Protein AF-A0A1C6JB29-F1 (afdb_monomer_lite)

Radius of gyration: 12.78 Å; chains: 1; bounding box: 27×18×36 Å

Structure (mmCIF, N/CA/C/O backbone):
data_AF-A0A1C6JB29-F1
#
_entry.id   AF-A0A1C6JB29-F1
#
loop_
_atom_site.group_PDB
_atom_site.id
_atom_site.type_symbol
_atom_site.label_atom_id
_atom_site.label_alt_id
_atom_site.label_comp_id
_atom_site.label_asym_id
_atom_site.label_entity_id
_atom_site.label_seq_id
_atom_site.pdbx_PDB_ins_code
_atom_site.Cartn_x
_atom_site.Cartn_y
_atom_site.Cartn_z
_atom_site.occupancy
_atom_site.B_iso_or_equiv
_atom_site.auth_seq_id
_atom_site.auth_comp_id
_atom_site.auth_asym_id
_atom_site.auth_atom_id
_atom_site.pdbx_PDB_model_num
ATOM 1 N N . MET A 1 1 ? -3.475 -3.948 -20.026 1.00 60.25 1 MET A N 1
ATOM 2 C CA . MET A 1 1 ? -3.047 -5.206 -19.355 1.00 60.25 1 MET A CA 1
ATOM 3 C C . MET A 1 1 ? -4.072 -5.611 -18.289 1.00 60.25 1 MET A C 1
ATOM 5 O O . MET A 1 1 ? -4.870 -4.768 -17.914 1.00 60.25 1 MET A O 1
ATOM 9 N N . ASN A 1 2 ? -4.111 -6.872 -17.827 1.00 74.25 2 ASN A N 1
ATOM 10 C CA . ASN A 1 2 ? -5.010 -7.290 -16.721 1.00 74.25 2 ASN A CA 1
ATOM 11 C C . ASN A 1 2 ? -4.302 -7.377 -15.358 1.00 74.25 2 ASN A C 1
ATOM 13 O O . ASN A 1 2 ? -4.967 -7.454 -14.330 1.00 74.25 2 ASN A O 1
ATOM 17 N N . GLU A 1 3 ? -2.972 -7.400 -15.352 1.00 84.94 3 GLU A N 1
ATOM 18 C CA . GLU A 1 3 ? -2.133 -7.500 -14.162 1.00 84.94 3 GLU A CA 1
ATOM 19 C C . GLU A 1 3 ? -0.820 -6.750 -14.411 1.00 84.94 3 GLU A C 1
ATOM 21 O O . GLU A 1 3 ? -0.419 -6.587 -15.566 1.00 84.94 3 GLU A O 1
ATOM 26 N N . ILE A 1 4 ? -0.183 -6.297 -13.332 1.00 88.81 4 ILE A N 1
ATOM 27 C CA . ILE A 1 4 ? 1.154 -5.698 -13.326 1.00 88.81 4 ILE A CA 1
ATOM 28 C C . ILE A 1 4 ? 1.968 -6.331 -12.194 1.00 88.81 4 ILE A C 1
ATOM 30 O O . ILE A 1 4 ? 1.402 -6.762 -11.185 1.00 88.81 4 ILE A O 1
ATOM 34 N N . GLU A 1 5 ? 3.290 -6.363 -12.334 1.00 91.62 5 GLU A N 1
ATOM 35 C CA . GLU A 1 5 ? 4.191 -6.795 -11.264 1.00 91.62 5 GLU A CA 1
ATOM 36 C C . GLU A 1 5 ? 4.758 -5.572 -10.538 1.00 91.62 5 GLU A C 1
ATOM 38 O O . GLU A 1 5 ? 5.347 -4.706 -11.174 1.00 91.62 5 GLU A O 1
ATOM 43 N N . ILE A 1 6 ? 4.608 -5.504 -9.213 1.00 92.94 6 ILE A N 1
ATOM 44 C CA . ILE A 1 6 ? 5.116 -4.402 -8.380 1.00 92.94 6 ILE A CA 1
ATOM 45 C C . ILE A 1 6 ? 5.962 -4.922 -7.218 1.00 92.94 6 ILE A C 1
ATOM 47 O O . ILE A 1 6 ? 5.880 -6.084 -6.815 1.00 92.94 6 ILE A O 1
ATOM 51 N N . SER A 1 7 ? 6.763 -4.034 -6.635 1.00 94.75 7 SER A N 1
ATOM 52 C CA . SER A 1 7 ? 7.594 -4.352 -5.475 1.00 94.75 7 SER A CA 1
ATOM 53 C C . SER A 1 7 ? 6.739 -4.583 -4.234 1.00 94.75 7 SER A C 1
ATOM 55 O O . SER A 1 7 ? 5.981 -3.717 -3.801 1.00 94.75 7 SER A O 1
ATOM 57 N N . VAL A 1 8 ? 6.918 -5.747 -3.600 1.00 96.00 8 VAL A N 1
ATOM 58 C CA . VAL A 1 8 ? 6.266 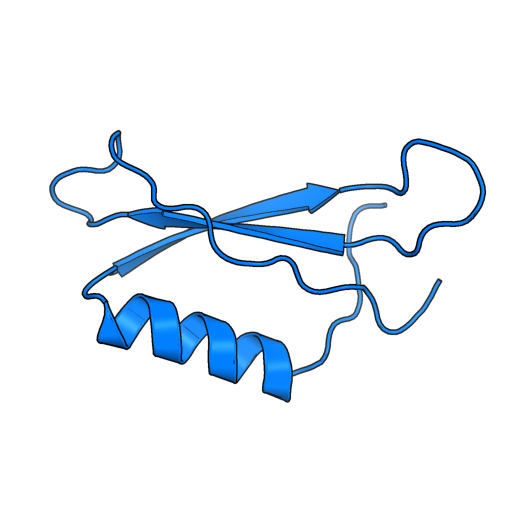-6.073 -2.319 1.00 96.00 8 VAL A CA 1
ATOM 59 C C . VAL A 1 8 ? 6.639 -5.063 -1.234 1.00 96.00 8 VAL A C 1
ATOM 61 O O . VAL A 1 8 ? 5.825 -4.773 -0.360 1.00 96.00 8 VAL A O 1
ATOM 64 N N . LYS A 1 9 ? 7.863 -4.525 -1.276 1.00 97.00 9 LYS A N 1
ATOM 65 C CA . LYS A 1 9 ? 8.325 -3.526 -0.311 1.00 97.00 9 LYS A CA 1
ATOM 66 C C . LYS A 1 9 ? 7.535 -2.227 -0.463 1.00 97.00 9 LYS A C 1
ATOM 68 O O . LYS A 1 9 ? 7.018 -1.736 0.533 1.00 97.00 9 LYS A O 1
ATOM 73 N N . ASP A 1 10 ? 7.390 -1.734 -1.687 1.00 95.69 10 ASP A N 1
ATOM 74 C CA . ASP A 1 10 ? 6.655 -0.499 -1.972 1.00 95.69 10 ASP A CA 1
ATOM 75 C C . ASP A 1 10 ? 5.159 -0.672 -1.683 1.00 95.69 10 ASP A C 1
ATOM 77 O O . ASP A 1 10 ? 4.554 0.177 -1.028 1.00 95.69 10 ASP A O 1
ATOM 81 N N . LEU A 1 11 ? 4.587 -1.830 -2.039 1.00 95.69 11 LEU A N 1
ATOM 82 C CA . LEU A 1 11 ? 3.212 -2.182 -1.680 1.00 95.69 11 LEU A CA 1
ATOM 83 C C . LEU A 1 11 ? 3.006 -2.189 -0.158 1.00 95.69 11 LEU A C 1
ATOM 85 O O . LEU A 1 11 ? 2.025 -1.639 0.339 1.00 95.69 11 LEU A O 1
ATOM 89 N N . TYR A 1 12 ? 3.929 -2.796 0.594 1.00 96.94 12 TYR A N 1
ATOM 90 C CA . TYR A 1 12 ? 3.870 -2.818 2.055 1.00 96.94 12 TYR A CA 1
ATOM 91 C C . TYR A 1 12 ? 3.989 -1.413 2.651 1.00 96.94 12 TYR A C 1
ATOM 93 O O . TYR A 1 12 ? 3.234 -1.073 3.560 1.00 96.94 12 TYR A O 1
ATOM 101 N N . GLU A 1 13 ? 4.916 -0.592 2.156 1.00 96.88 13 GLU A N 1
ATOM 102 C CA . GLU A 1 13 ? 5.099 0.778 2.636 1.00 96.88 13 GLU A CA 1
ATOM 103 C C . GLU A 1 13 ? 3.849 1.627 2.379 1.00 96.88 13 GLU A C 1
ATOM 105 O O . GLU A 1 13 ? 3.407 2.314 3.302 1.00 96.88 13 GLU A O 1
ATOM 110 N N . LYS A 1 14 ? 3.211 1.513 1.206 1.00 95.88 14 LYS A N 1
ATOM 111 C CA . LYS A 1 14 ? 1.938 2.202 0.938 1.00 95.88 14 LYS A CA 1
ATOM 112 C C . LYS A 1 14 ? 0.795 1.681 1.796 1.00 95.88 14 LYS A C 1
ATOM 114 O O . LYS A 1 14 ? 0.112 2.486 2.422 1.00 95.88 14 LYS A O 1
ATOM 119 N N . ALA A 1 15 ? 0.609 0.366 1.896 1.00 95.88 15 ALA A N 1
ATOM 120 C CA . ALA A 1 15 ? -0.447 -0.206 2.735 1.00 95.88 15 ALA A CA 1
ATOM 121 C C . ALA A 1 15 ? -0.282 0.195 4.210 1.00 95.88 15 ALA A C 1
ATOM 123 O O . ALA A 1 15 ? -1.257 0.505 4.891 1.00 95.88 15 ALA A O 1
ATOM 124 N N . LYS A 1 16 ? 0.963 0.236 4.700 1.00 96.75 16 LYS A N 1
ATOM 125 C CA . LYS A 1 16 ? 1.272 0.719 6.044 1.00 96.75 16 LYS A CA 1
ATOM 126 C C . LYS A 1 16 ? 0.925 2.199 6.206 1.00 96.75 16 LYS A C 1
ATOM 128 O O . LYS A 1 16 ? 0.344 2.535 7.227 1.00 96.75 16 LYS A O 1
ATOM 133 N N . MET A 1 17 ? 1.260 3.058 5.239 1.00 96.38 17 MET A N 1
ATOM 134 C CA . MET A 1 17 ? 0.902 4.484 5.286 1.00 96.38 17 MET A CA 1
ATOM 135 C C . MET A 1 17 ? -0.614 4.679 5.373 1.00 96.38 17 MET A C 1
ATOM 137 O O . MET A 1 17 ? -1.068 5.339 6.297 1.00 96.38 17 MET A O 1
ATOM 141 N N . MET A 1 18 ? -1.388 4.029 4.496 1.00 95.94 18 MET A N 1
ATOM 142 C CA . MET A 1 18 ? -2.857 4.095 4.522 1.00 95.94 18 MET A CA 1
ATOM 143 C C . MET A 1 18 ? -3.428 3.678 5.883 1.00 95.94 18 MET A C 1
ATOM 145 O O . MET A 1 18 ? -4.306 4.345 6.425 1.00 95.94 18 MET A O 1
ATOM 149 N N . LEU A 1 19 ? -2.893 2.601 6.465 1.00 96.12 19 LEU A N 1
ATOM 150 C CA . LEU A 1 19 ? -3.324 2.130 7.779 1.00 96.12 19 LEU A CA 1
ATOM 151 C C . LEU A 1 19 ? -2.921 3.092 8.912 1.00 96.12 19 LEU A C 1
ATOM 153 O O . LEU A 1 19 ? -3.710 3.309 9.830 1.00 96.12 19 LEU A O 1
ATOM 157 N N . ASP A 1 20 ? -1.711 3.662 8.866 1.00 96.50 20 ASP A N 1
ATOM 158 C CA . ASP A 1 20 ? -1.240 4.684 9.818 1.00 96.50 20 ASP A CA 1
ATOM 159 C C . ASP A 1 20 ? -2.086 5.977 9.727 1.00 96.50 20 ASP A C 1
ATOM 161 O O . ASP A 1 20 ? -2.312 6.622 10.751 1.00 96.50 20 ASP A O 1
ATOM 165 N N . ASP A 1 21 ? -2.609 6.321 8.543 1.00 94.31 21 ASP A N 1
ATOM 166 C CA . ASP A 1 21 ? -3.546 7.438 8.320 1.00 94.31 21 ASP A CA 1
ATOM 167 C C . ASP A 1 21 ? -4.992 7.128 8.762 1.00 94.31 21 ASP A C 1
ATOM 169 O O . ASP A 1 21 ? -5.851 8.012 8.758 1.00 94.31 21 ASP A O 1
ATOM 173 N N . GLY A 1 22 ? -5.272 5.890 9.184 1.00 95.31 22 GLY A N 1
ATOM 174 C CA . GLY A 1 22 ? -6.587 5.461 9.662 1.00 95.31 22 GLY A CA 1
ATOM 175 C C . GLY A 1 22 ? -7.552 5.008 8.565 1.00 95.31 22 GLY A C 1
ATOM 176 O O . GLY A 1 22 ? -8.742 4.873 8.841 1.00 95.31 22 GLY A O 1
ATOM 177 N N . MET A 1 23 ? -7.060 4.757 7.350 1.00 95.56 23 MET A N 1
ATOM 178 C CA . MET A 1 23 ? -7.855 4.206 6.252 1.00 95.56 23 MET A CA 1
ATOM 179 C C . MET A 1 23 ? -8.003 2.689 6.406 1.00 95.56 23 MET A C 1
ATOM 181 O O . MET A 1 23 ? -7.078 1.995 6.838 1.00 95.56 23 MET A O 1
ATOM 185 N N . ASP A 1 24 ? -9.162 2.160 6.020 1.00 95.12 24 ASP A N 1
ATOM 186 C CA . ASP A 1 24 ? -9.476 0.726 6.117 1.00 95.12 24 ASP A CA 1
ATOM 187 C C . ASP A 1 24 ? -9.901 0.103 4.778 1.00 95.12 24 ASP A C 1
ATOM 189 O O . ASP A 1 24 ? -9.900 -1.123 4.635 1.00 95.12 24 ASP A O 1
ATOM 193 N N . THR A 1 25 ? -10.197 0.942 3.785 1.00 94.56 25 THR A N 1
ATOM 194 C CA . THR A 1 25 ? -10.614 0.546 2.442 1.00 94.56 25 THR A CA 1
ATOM 195 C C . THR A 1 25 ? -9.717 1.230 1.409 1.00 94.56 25 THR A C 1
ATOM 197 O O . THR A 1 25 ? -9.341 2.385 1.579 1.00 94.56 25 THR A O 1
ATOM 200 N N . VAL A 1 26 ? -9.353 0.519 0.336 1.00 95.06 26 VAL A N 1
ATOM 201 C CA . VAL A 1 26 ? -8.559 1.065 -0.777 1.00 95.06 26 VAL A CA 1
ATOM 202 C C . VAL A 1 26 ? -9.087 0.567 -2.118 1.00 95.06 26 VAL A C 1
ATOM 204 O O . VAL A 1 26 ? -9.398 -0.617 -2.279 1.00 95.06 26 VAL A O 1
ATOM 207 N N . VAL A 1 27 ? -9.162 1.472 -3.087 1.00 94.06 27 VAL A N 1
ATOM 208 C CA . VAL A 1 27 ? -9.427 1.197 -4.496 1.00 94.06 27 VAL A CA 1
ATOM 209 C C . VAL A 1 27 ? -8.107 1.266 -5.258 1.00 94.06 27 VAL A C 1
ATOM 211 O O . VAL A 1 27 ? -7.324 2.202 -5.105 1.00 94.06 27 VAL A O 1
ATOM 214 N N . LEU A 1 28 ? -7.850 0.238 -6.066 1.00 92.69 28 LEU A N 1
A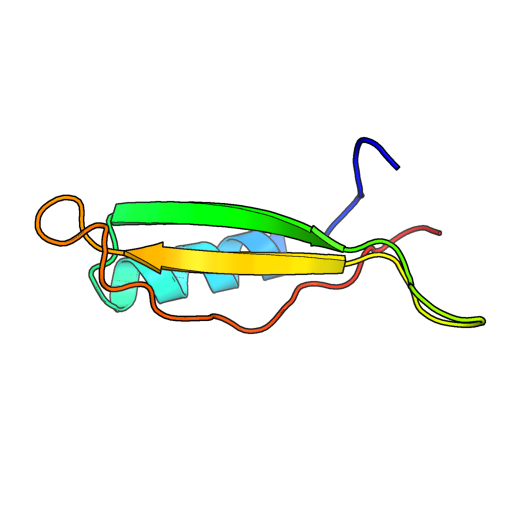TOM 215 C CA . LEU A 1 28 ? -6.658 0.135 -6.902 1.00 92.69 28 LEU A CA 1
ATOM 216 C C . LEU A 1 28 ? -7.040 0.404 -8.352 1.00 92.69 28 LEU A C 1
ATOM 218 O O . LEU A 1 28 ? -7.890 -0.303 -8.904 1.00 92.69 28 LEU A O 1
ATOM 222 N N . HIS A 1 29 ? -6.384 1.370 -8.985 1.00 90.94 29 HIS A N 1
ATOM 223 C CA . HIS A 1 29 ? -6.555 1.629 -10.410 1.00 90.94 29 HIS A CA 1
ATOM 224 C C . HIS A 1 29 ? -5.289 1.234 -11.159 1.00 90.94 29 HIS A C 1
ATOM 226 O O . HIS A 1 29 ? -4.207 1.744 -10.888 1.00 90.94 29 HIS A O 1
ATOM 232 N N . LEU A 1 30 ? -5.434 0.309 -12.106 1.00 89.44 30 LEU A N 1
ATOM 233 C CA . LEU A 1 30 ? -4.367 -0.060 -13.028 1.00 89.44 30 LEU A CA 1
ATOM 234 C C . LEU A 1 30 ? -4.354 0.946 -14.178 1.00 89.44 30 LEU A C 1
ATOM 236 O O . LEU A 1 30 ? -5.318 1.028 -14.944 1.00 89.44 30 LEU A O 1
ATOM 240 N N . CYS A 1 31 ? -3.267 1.696 -14.293 1.00 86.00 31 CYS A N 1
ATOM 241 C CA . CYS A 1 31 ? -3.038 2.636 -15.376 1.00 86.00 31 CYS A CA 1
ATOM 242 C C . CYS A 1 31 ? -2.099 1.996 -16.404 1.00 86.00 31 CYS A C 1
ATOM 244 O O . CYS A 1 31 ? -0.945 1.676 -16.118 1.00 86.00 31 CYS A O 1
ATOM 246 N N . ASP A 1 32 ? -2.612 1.806 -17.621 1.00 76.50 32 ASP A N 1
ATOM 247 C CA . ASP A 1 32 ? -1.774 1.538 -18.789 1.00 76.50 32 ASP A CA 1
ATOM 248 C C . ASP A 1 32 ? -1.019 2.826 -19.149 1.00 76.50 32 ASP A C 1
ATOM 250 O O . ASP A 1 32 ? -1.579 3.926 -19.055 1.00 76.50 32 ASP A O 1
ATOM 254 N N . ALA A 1 33 ? 0.226 2.684 -19.607 1.00 70.44 33 ALA A N 1
ATOM 255 C CA . ALA A 1 33 ? 1.037 3.784 -20.109 1.00 70.44 33 ALA A CA 1
ATOM 256 C C . ALA A 1 33 ? 0.334 4.465 -21.291 1.00 70.44 33 ALA A C 1
ATOM 258 O O . ALA A 1 33 ? 0.400 4.038 -22.446 1.00 70.44 33 ALA A O 1
ATOM 259 N N . SER A 1 34 ? -0.435 5.506 -20.988 1.00 56.78 34 SER A N 1
ATOM 260 C CA . SER A 1 34 ? -1.248 6.214 -21.969 1.00 56.78 34 SER A CA 1
ATOM 261 C C . SER A 1 34 ? -0.377 7.233 -22.697 1.00 56.78 34 SER A C 1
ATOM 263 O O . SER A 1 34 ? -0.453 8.432 -22.443 1.00 56.78 34 SER A O 1
ATOM 265 N N . GLY A 1 35 ? 0.467 6.738 -23.601 1.00 55.78 35 GLY A N 1
ATOM 266 C CA . GLY A 1 35 ? 1.403 7.532 -24.398 1.00 55.78 35 GLY A CA 1
ATOM 267 C C . GLY A 1 35 ? 2.811 6.953 -24.322 1.00 55.78 35 GLY A C 1
ATOM 268 O O . GLY A 1 35 ? 3.242 6.540 -23.256 1.00 55.78 35 GLY A O 1
ATOM 269 N N . GLU A 1 36 ? 3.475 6.882 -25.474 1.00 57.25 36 GLU A N 1
ATOM 270 C CA . GLU A 1 36 ? 4.788 6.260 -25.692 1.00 57.25 36 GLU A CA 1
ATOM 271 C C . GLU A 1 36 ? 5.788 6.545 -24.541 1.00 57.25 36 GLU A C 1
ATOM 273 O O . GLU A 1 36 ? 5.976 7.707 -24.182 1.00 57.25 36 GLU A O 1
ATOM 278 N N . ASP A 1 37 ? 6.417 5.484 -24.006 1.00 60.75 37 ASP A N 1
ATOM 279 C CA . ASP A 1 37 ? 7.570 5.470 -23.071 1.00 60.75 37 ASP A CA 1
ATOM 280 C C . ASP A 1 37 ? 7.339 5.528 -21.533 1.00 60.75 37 ASP A C 1
ATOM 282 O O . ASP A 1 37 ? 8.250 5.905 -20.796 1.00 60.75 37 ASP A O 1
ATOM 286 N N . GLY A 1 38 ? 6.182 5.113 -20.998 1.00 66.50 38 GLY A N 1
ATOM 287 C CA . GLY A 1 38 ? 6.003 4.923 -19.540 1.00 66.50 38 GLY A CA 1
ATOM 288 C C . GLY A 1 38 ? 5.837 3.451 -19.124 1.00 66.50 38 GLY A C 1
ATOM 289 O O . GLY A 1 38 ? 5.213 2.703 -19.877 1.00 66.50 38 GLY A O 1
ATOM 290 N N . PRO A 1 39 ? 6.318 3.013 -17.942 1.00 76.62 39 PRO A N 1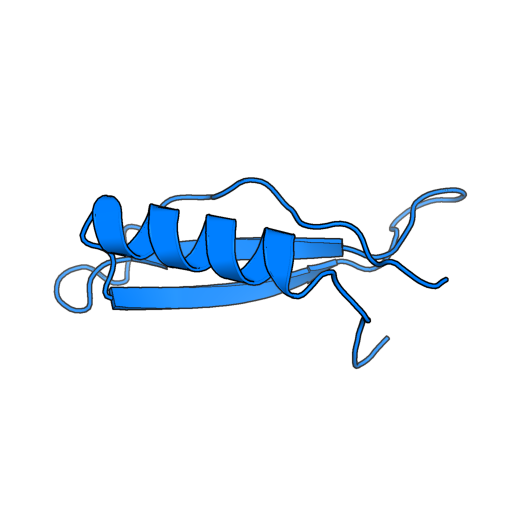
ATOM 291 C CA . PRO A 1 39 ? 5.909 1.728 -17.383 1.00 76.62 39 PRO A CA 1
ATOM 292 C C . PRO A 1 39 ? 4.432 1.781 -16.962 1.00 76.62 39 PRO A C 1
ATOM 294 O O . PRO A 1 39 ? 3.897 2.838 -16.623 1.00 76.62 39 PRO A O 1
ATOM 297 N N . ALA A 1 40 ? 3.752 0.633 -16.967 1.00 88.12 40 ALA A N 1
ATOM 298 C CA . ALA A 1 40 ? 2.430 0.530 -16.350 1.00 88.12 40 ALA A CA 1
ATOM 299 C C . ALA A 1 40 ? 2.526 0.843 -14.846 1.00 88.12 40 ALA A C 1
ATOM 301 O O . ALA A 1 40 ? 3.553 0.579 -14.221 1.00 88.12 40 ALA A O 1
ATOM 302 N N . CYS A 1 41 ? 1.464 1.367 -14.241 1.00 90.62 41 CYS A N 1
ATOM 303 C CA . CYS A 1 41 ? 1.468 1.707 -12.818 1.00 90.62 41 CYS A CA 1
ATOM 304 C C . CYS A 1 41 ? 0.134 1.383 -12.141 1.00 90.62 41 CYS A C 1
ATOM 306 O O . CYS A 1 41 ? -0.890 1.145 -12.792 1.00 90.62 41 CYS A O 1
ATOM 308 N N . VAL A 1 42 ? 0.153 1.350 -10.810 1.00 92.12 42 VAL A N 1
ATOM 309 C CA . VAL A 1 42 ? -1.050 1.274 -9.978 1.00 92.12 42 VAL A CA 1
ATOM 310 C C . VAL A 1 42 ? -1.162 2.518 -9.110 1.00 92.12 42 VAL A C 1
ATOM 312 O O . VAL A 1 42 ? -0.206 2.898 -8.431 1.00 92.12 42 VAL A O 1
ATOM 315 N N . THR A 1 43 ? -2.342 3.134 -9.115 1.00 93.31 43 THR A N 1
ATOM 316 C CA . THR A 1 43 ? -2.695 4.219 -8.196 1.00 93.31 43 THR A CA 1
ATOM 317 C C . THR A 1 43 ? -3.620 3.705 -7.095 1.00 93.31 43 THR A C 1
ATOM 319 O O . THR A 1 43 ? -4.306 2.688 -7.252 1.00 93.31 43 THR A O 1
ATOM 322 N N . PHE A 1 44 ? -3.608 4.403 -5.961 1.00 95.00 44 PHE A N 1
ATOM 323 C CA . PHE A 1 44 ? -4.286 3.998 -4.735 1.00 95.00 44 PHE A CA 1
ATOM 324 C C . PHE A 1 44 ? -5.166 5.146 -4.246 1.00 95.00 44 PHE A C 1
ATOM 326 O O . PHE A 1 44 ? -4.656 6.228 -3.955 1.00 95.00 44 PHE A O 1
ATOM 333 N N . GLU A 1 45 ? -6.460 4.890 -4.107 1.00 95.81 45 GLU A N 1
ATOM 334 C CA . GLU A 1 45 ? -7.414 5.801 -3.472 1.00 95.81 45 GLU A CA 1
ATOM 335 C C . GLU A 1 45 ? -7.944 5.114 -2.211 1.00 95.81 45 GLU A C 1
ATOM 337 O O . GLU A 1 45 ? -8.596 4.073 -2.305 1.00 95.81 45 GLU A O 1
ATOM 342 N N . ALA A 1 46 ? -7.617 5.636 -1.028 1.00 96.56 46 ALA A N 1
ATOM 343 C CA . ALA A 1 46 ? -8.017 5.025 0.239 1.00 96.56 46 ALA A CA 1
ATOM 344 C C . ALA A 1 46 ? -9.046 5.874 0.985 1.00 96.56 46 ALA A C 1
ATOM 346 O O . ALA A 1 46 ? -8.994 7.101 0.959 1.00 96.56 46 ALA A O 1
ATOM 347 N N . SER A 1 47 ? -9.969 5.208 1.666 1.00 96.06 47 SER A N 1
ATOM 348 C CA . SER A 1 47 ? -11.047 5.828 2.432 1.00 96.06 47 SER A CA 1
ATOM 349 C C . SER A 1 47 ? -11.306 5.051 3.723 1.00 96.06 47 SER A C 1
ATOM 351 O O . SER A 1 47 ? -10.797 3.941 3.939 1.00 96.06 47 SER A O 1
ATOM 353 N N . THR A 1 48 ? -12.133 5.622 4.593 1.00 94.38 48 THR A N 1
ATOM 354 C CA . THR A 1 48 ? -12.700 4.892 5.730 1.00 94.38 48 THR A CA 1
ATOM 355 C C . THR A 1 48 ? -13.979 4.170 5.300 1.00 94.38 48 THR A C 1
ATOM 357 O O . THR A 1 48 ? -14.661 4.587 4.359 1.00 94.38 48 THR A O 1
ATOM 360 N N . ALA A 1 49 ? -14.345 3.096 5.997 1.00 89.75 49 ALA A N 1
ATOM 361 C CA . ALA A 1 49 ? -15.618 2.405 5.789 1.00 89.75 49 ALA A CA 1
ATOM 362 C C . ALA A 1 49 ? -16.830 3.276 6.162 1.00 89.75 49 ALA A C 1
ATOM 364 O O . ALA A 1 49 ? -17.943 3.010 5.707 1.00 89.75 49 ALA A O 1
ATOM 365 N N . GLU A 1 50 ? -16.628 4.281 7.019 1.00 90.44 50 GLU A N 1
ATOM 366 C CA . GLU A 1 50 ? -17.670 5.219 7.446 1.00 90.44 50 GLU A CA 1
ATOM 367 C C . GLU A 1 50 ? -17.953 6.290 6.379 1.00 90.44 50 GLU A C 1
ATOM 369 O O . GLU A 1 50 ? -19.115 6.653 6.190 1.00 90.44 50 GLU A O 1
ATOM 374 N N . ASP A 1 51 ? -16.930 6.720 5.632 1.00 90.00 51 ASP A N 1
ATOM 375 C CA . ASP A 1 51 ? -17.014 7.772 4.613 1.00 90.00 51 ASP A CA 1
ATOM 376 C C . ASP A 1 51 ? -16.343 7.331 3.289 1.00 90.00 51 ASP A C 1
ATOM 378 O O . ASP A 1 51 ? -15.277 7.834 2.925 1.00 90.00 51 ASP A O 1
ATOM 382 N N . PRO A 1 52 ? -16.960 6.410 2.520 1.00 86.44 52 PRO A N 1
ATOM 383 C CA . PRO A 1 52 ? -16.372 5.879 1.286 1.00 86.44 52 PRO A CA 1
ATOM 384 C C . PRO A 1 52 ? -16.338 6.886 0.126 1.00 86.44 52 PRO A C 1
AT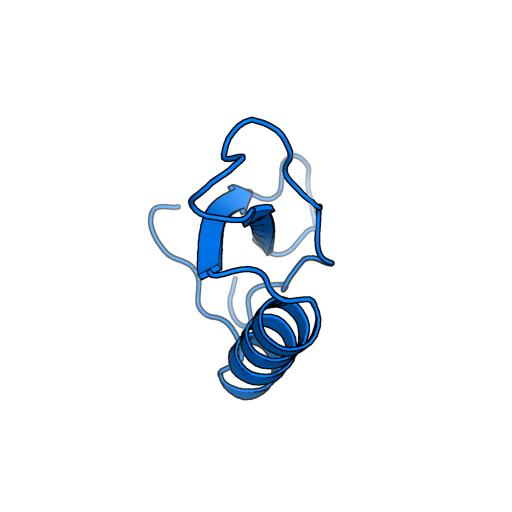OM 386 O O . PRO A 1 52 ? -15.596 6.693 -0.829 1.00 86.44 52 PRO A O 1
ATOM 389 N N . ASP A 1 53 ? -17.138 7.954 0.188 1.00 84.12 53 ASP A N 1
ATOM 390 C CA . ASP A 1 53 ? -17.160 9.016 -0.827 1.00 84.12 53 ASP A CA 1
ATOM 391 C C . ASP A 1 53 ? -15.991 10.012 -0.679 1.00 84.12 53 ASP A C 1
ATOM 393 O O . ASP A 1 53 ? -15.781 10.854 -1.554 1.00 84.12 53 ASP A O 1
ATOM 397 N N . VAL A 1 54 ? -15.242 9.951 0.430 1.00 86.12 54 VAL A N 1
ATOM 398 C CA . VAL A 1 54 ? -14.093 10.824 0.704 1.00 86.12 54 VAL A CA 1
ATOM 399 C C . VAL A 1 54 ? -12.812 9.995 0.621 1.00 86.12 54 VAL A C 1
ATOM 401 O O . VAL A 1 54 ? -12.312 9.487 1.622 1.00 86.12 54 VAL A O 1
ATOM 404 N N . GLY A 1 55 ? -12.299 9.852 -0.601 1.00 88.44 55 GLY A N 1
ATOM 405 C CA . GLY A 1 55 ? -11.027 9.192 -0.888 1.00 88.44 55 GLY A CA 1
ATOM 406 C C . GLY A 1 55 ? -9.826 10.131 -0.756 1.00 88.44 55 GLY A C 1
ATOM 407 O O . GLY A 1 55 ? -9.907 11.324 -1.063 1.00 88.44 55 GLY A O 1
ATOM 408 N N . VAL A 1 56 ? -8.704 9.586 -0.295 1.00 93.81 56 VAL A N 1
ATOM 409 C CA . VAL A 1 56 ? -7.382 10.217 -0.317 1.00 93.81 56 VAL A CA 1
ATOM 410 C C . VAL A 1 56 ? -6.518 9.491 -1.340 1.00 93.81 56 VAL A C 1
ATOM 412 O O . VAL A 1 56 ? -6.327 8.278 -1.247 1.00 93.81 56 VAL A O 1
ATOM 415 N N . ASP A 1 57 ? -5.974 10.244 -2.292 1.00 94.69 57 ASP A N 1
ATOM 416 C CA . ASP A 1 57 ? -5.015 9.739 -3.269 1.00 94.69 57 ASP A CA 1
ATOM 417 C C . ASP A 1 57 ? -3.632 9.538 -2.641 1.00 94.69 57 ASP A C 1
ATOM 419 O O . ASP A 1 57 ? -3.069 10.438 -2.008 1.00 94.69 57 ASP A O 1
ATOM 423 N N . TYR A 1 58 ? -3.051 8.367 -2.879 1.00 94.12 58 TYR A N 1
ATOM 424 C CA . TYR A 1 58 ? -1.671 8.052 -2.530 1.00 94.12 58 TYR A CA 1
ATOM 425 C C . TYR A 1 58 ? -0.811 7.955 -3.792 1.00 94.12 58 TYR A C 1
ATOM 427 O O . TYR A 1 58 ? -1.287 7.670 -4.890 1.00 94.12 58 TYR A O 1
ATOM 435 N N . GLU A 1 59 ? 0.488 8.192 -3.612 1.00 93.62 59 GLU A N 1
ATOM 436 C CA . GLU A 1 59 ? 1.485 8.096 -4.680 1.00 93.62 59 GLU A CA 1
ATOM 437 C C . GLU A 1 59 ? 1.473 6.713 -5.350 1.00 93.62 59 GLU A C 1
ATOM 439 O O . GLU A 1 59 ? 1.355 5.681 -4.679 1.00 93.62 59 GLU A O 1
ATOM 444 N N . GLU A 1 60 ? 1.602 6.723 -6.676 1.00 92.56 60 GLU A N 1
ATOM 445 C CA . GLU A 1 60 ? 1.568 5.539 -7.528 1.00 92.56 60 GLU A CA 1
ATOM 446 C C . GLU A 1 60 ? 2.784 4.624 -7.337 1.00 92.56 60 GLU A C 1
ATOM 448 O O . GLU A 1 60 ? 3.853 5.048 -6.894 1.00 92.56 60 GLU A O 1
ATOM 453 N N . ILE A 1 61 ? 2.616 3.348 -7.687 1.00 93.56 61 ILE A N 1
ATOM 454 C CA . ILE A 1 61 ? 3.719 2.390 -7.780 1.00 93.56 61 ILE A CA 1
ATOM 455 C C . ILE A 1 61 ? 3.859 1.959 -9.236 1.00 93.56 61 ILE A C 1
ATOM 457 O O . ILE A 1 61 ? 2.926 1.411 -9.828 1.00 93.56 61 ILE A O 1
ATOM 461 N N . GLU A 1 62 ? 5.043 2.189 -9.791 1.00 91.69 62 GLU A N 1
ATOM 462 C CA . GLU A 1 62 ? 5.420 1.746 -11.130 1.00 91.69 62 GLU A CA 1
ATOM 463 C C . GLU A 1 62 ? 5.644 0.226 -11.166 1.00 91.69 62 GLU A C 1
ATOM 465 O O . GLU A 1 62 ? 6.118 -0.389 -10.202 1.00 91.69 62 GLU A O 1
ATOM 470 N N . ALA A 1 63 ? 5.304 -0.394 -12.293 1.00 89.75 63 ALA A N 1
ATOM 471 C CA . ALA A 1 63 ? 5.566 -1.802 -12.535 1.00 89.75 63 ALA A CA 1
ATOM 472 C C . ALA A 1 63 ? 7.076 -2.075 -12.643 1.00 89.75 63 ALA A C 1
ATOM 474 O O . ALA A 1 63 ? 7.841 -1.285 -13.191 1.00 89.75 63 ALA A O 1
ATOM 475 N N . ILE A 1 64 ? 7.506 -3.235 -12.145 1.00 88.31 64 ILE A N 1
ATOM 476 C CA . ILE A 1 64 ? 8.898 -3.704 -12.227 1.00 88.31 64 ILE A CA 1
ATOM 477 C C . ILE A 1 64 ? 9.230 -4.206 -13.639 1.00 88.31 64 ILE A C 1
ATOM 479 O O . ILE A 1 64 ? 10.384 -4.139 -14.063 1.00 88.31 64 ILE A O 1
ATOM 483 N N . CYS A 1 65 ? 8.234 -4.733 -14.353 1.00 66.50 65 CYS A N 1
ATOM 484 C CA . CYS A 1 65 ? 8.407 -5.375 -15.650 1.00 66.50 65 CYS A CA 1
ATOM 485 C C . CYS A 1 65 ? 7.421 -4.792 -16.673 1.00 66.50 65 CYS A C 1
ATOM 487 O O . CYS A 1 65 ? 6.222 -4.735 -16.396 1.00 66.50 65 CYS A O 1
ATOM 489 N N . GLU A 1 66 ? 7.945 -4.394 -17.836 1.00 57.06 66 GLU A N 1
ATOM 490 C CA . GLU A 1 66 ? 7.198 -4.035 -19.058 1.00 57.06 66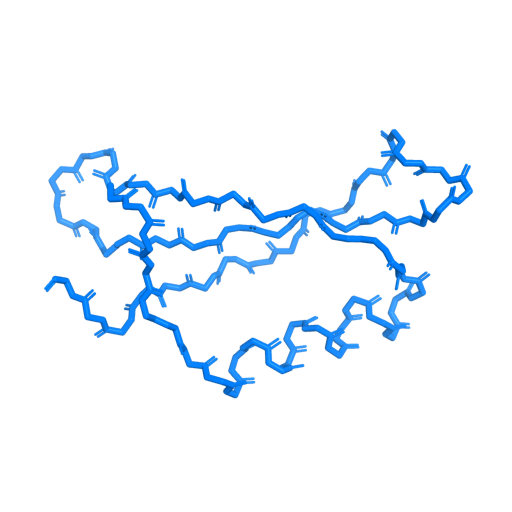 GLU A CA 1
ATOM 491 C C . GLU A 1 66 ? 6.883 -5.267 -19.920 1.00 57.06 66 GLU A C 1
ATOM 493 O O . GLU A 1 66 ? 7.788 -6.123 -20.092 1.00 57.06 66 GLU A O 1
#

Foldseek 3Di:
DPDFAFDPVVVVVVVVVCVVVVFDDKDKDWADPPDPDFATKIWIWTDHPVCPVDTDTDDITGGPDD

pLDDT: mean 87.82, std 11.71, range [55.78, 97.0]

Secondary structure (DSSP, 8-state):
-------HHHHHHHHHHHHHTT--EEEEEEE---STT---EEEEEEE-SS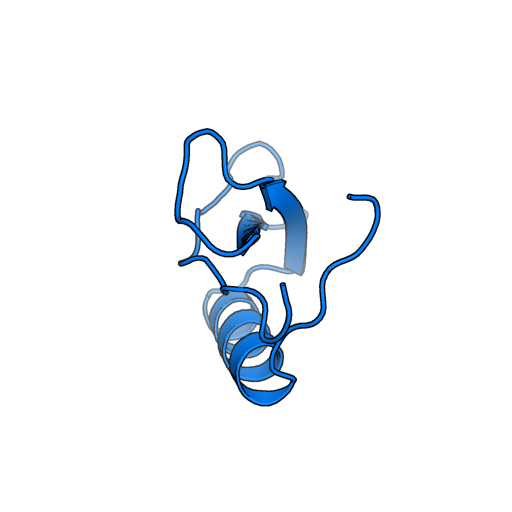-TT--EEEEEEE-S--

Sequence (66 aa):
MNEIEISVKDLYEKAKMMLDDGMDTVVLHLCDASGEDGPACVTFEASTAEDPDVGVDYEEIEAICE